Protein AF-K6V5S0-F1 (afdb_monomer)

Mean predicted aligned error: 9.05 Å

Solvent-accessible surface area (backbone atoms only — not comparable to full-atom values): 9600 Å² total; per-residue (Å²): 132,85,76,78,77,48,45,34,31,61,67,18,83,49,47,79,59,38,37,77,36,79,46,81,37,98,81,49,24,30,36,38,40,38,36,50,86,75,47,28,34,41,24,27,63,35,73,47,16,25,64,70,68,75,47,67,76,91,45,51,67,31,36,28,68,50,58,71,83,48,34,68,60,47,54,62,60,25,55,34,47,46,48,50,59,58,54,68,74,54,67,86,50,68,87,57,44,79,59,46,49,77,45,82,44,75,55,95,93,35,58,22,37,36,42,31,43,81,51,100,86,52,54,38,32,40,30,28,39,61,82,80,72,71,41,66,40,32,42,36,46,79,93,41,75,50,78,52,65,64,75,80,47,68,40,76,65,74,79,80,54,76,92,49,45,46,87,127

Sequence (168 aa):
MTASSSLVDSRGTLDNNQFDTKLESARQGEFHVISISGSTWVKPVDFSAILTLDIPQENVGKWIKSPNSWAEKSLHFSTKTILSAAVSSFPAQETQRNRLAVETVTHKEKKAWKITRPTAVEKVAAIISADGKDQLLALERDGRTLNFSDWNNARPVTPPAANEVTAI

Radius of gyration: 18.17 Å; Cα contacts (8 Å, |Δi|>4): 316; chains: 1; bounding box: 44×29×55 Å

Nearest PDB structures (foldseek):
  6jir-assembly1_A-2  TM=2.605E-01  e=1.022E-01  Caulobacter vibrioides CB15
  4ftx-assembly1_A  TM=3.157E-01  e=3.698E-01  Saccharomyces cerevisiae S288C
  4ftx-assembly1_B  TM=3.724E-01  e=1.673E+00  Saccharomyces cerevisiae S288C
  6cp9-assembly4_H  TM=3.229E-01  e=1.265E+00  Klebsiella pneumoniae 342
  6hxv-assembly1_A  TM=2.340E-01  e=2.093E+00  Danio rerio

pLDDT: mean 78.31, std 11.31, range [31.11, 94.44]

Organism: NCBI:txid1184607

Structure (mmCIF, N/CA/C/O backbone):
data_AF-K6V5S0-F1
#
_entry.id   AF-K6V5S0-F1
#
loop_
_atom_site.group_PDB
_atom_site.id
_atom_site.type_symbol
_atom_site.label_atom_id
_atom_site.label_alt_id
_atom_site.label_comp_id
_atom_site.label_asym_id
_atom_site.label_entity_id
_atom_site.label_seq_id
_atom_site.pdbx_PDB_ins_code
_atom_site.Cartn_x
_atom_site.Cartn_y
_atom_site.Cartn_z
_atom_site.occupancy
_atom_site.B_iso_or_equiv
_atom_site.auth_seq_id
_atom_site.auth_comp_id
_atom_site.auth_asym_id
_atom_site.auth_atom_id
_atom_site.pdbx_PDB_model_num
ATOM 1 N N . MET A 1 1 ? -8.322 -9.266 -30.552 1.00 34.50 1 MET A N 1
ATOM 2 C CA . MET A 1 1 ? -7.750 -9.669 -29.251 1.00 34.50 1 MET A CA 1
ATOM 3 C C . MET A 1 1 ? -8.200 -8.639 -28.233 1.00 34.50 1 MET A C 1
ATOM 5 O O . MET A 1 1 ? -7.772 -7.498 -28.319 1.00 34.50 1 MET A O 1
ATOM 9 N N . THR A 1 2 ? -9.147 -8.978 -27.362 1.00 31.11 2 THR A N 1
ATOM 10 C CA . THR A 1 2 ? -9.530 -8.105 -26.246 1.00 31.11 2 THR A CA 1
ATOM 11 C C . THR A 1 2 ? -8.357 -8.063 -25.280 1.00 31.11 2 THR A C 1
ATOM 13 O O . THR A 1 2 ? -8.028 -9.084 -24.678 1.00 31.11 2 THR A O 1
ATOM 16 N N . ALA A 1 3 ? -7.681 -6.917 -25.190 1.00 35.97 3 ALA A N 1
ATOM 17 C CA . ALA A 1 3 ? -6.710 -6.681 -24.135 1.00 35.97 3 ALA A CA 1
ATOM 18 C C . ALA A 1 3 ? -7.427 -6.936 -22.807 1.00 35.97 3 ALA A C 1
ATOM 20 O O . ALA A 1 3 ? -8.419 -6.273 -22.507 1.00 35.97 3 ALA A O 1
ATOM 21 N N . SER A 1 4 ? -6.978 -7.944 -22.058 1.00 41.16 4 SER A N 1
ATOM 22 C CA . SER A 1 4 ? -7.358 -8.087 -20.659 1.00 41.16 4 SER A CA 1
ATOM 23 C C . SER A 1 4 ? -6.955 -6.779 -19.995 1.00 41.16 4 SER A C 1
ATOM 25 O O . SER A 1 4 ? -5.764 -6.522 -19.838 1.00 41.16 4 SER A O 1
ATOM 27 N N . SER A 1 5 ? -7.918 -5.901 -19.708 1.00 53.19 5 SER A N 1
ATOM 28 C CA . SER A 1 5 ? -7.638 -4.666 -18.992 1.00 53.19 5 SER A CA 1
ATOM 29 C C . SER A 1 5 ? -7.215 -5.071 -17.589 1.00 53.19 5 SER A C 1
ATOM 31 O O . SER A 1 5 ? -8.039 -5.472 -16.769 1.00 53.19 5 SER A O 1
ATOM 33 N N . SER A 1 6 ? -5.911 -5.046 -17.357 1.00 57.56 6 SER A N 1
ATOM 34 C CA . SER A 1 6 ? -5.272 -5.327 -16.085 1.00 57.56 6 SER A CA 1
ATOM 35 C C . SER A 1 6 ? -5.735 -4.285 -15.069 1.00 57.56 6 SER A C 1
ATOM 37 O O . SER A 1 6 ? -5.159 -3.210 -15.013 1.00 57.56 6 SER A O 1
ATOM 39 N N . LEU A 1 7 ? -6.759 -4.579 -14.269 1.00 61.34 7 LEU A N 1
ATOM 40 C CA . LEU A 1 7 ? -7.276 -3.660 -13.250 1.00 61.34 7 LEU A CA 1
ATOM 41 C C . LEU A 1 7 ? -6.705 -3.977 -11.865 1.00 61.34 7 LEU A C 1
ATOM 43 O O . LEU A 1 7 ? -6.563 -5.141 -11.504 1.00 61.34 7 LEU A O 1
ATOM 47 N N . VAL A 1 8 ? -6.423 -2.940 -11.082 1.00 58.56 8 VAL A N 1
ATOM 48 C CA . VAL A 1 8 ? -6.139 -3.030 -9.644 1.00 58.56 8 VAL A CA 1
ATOM 49 C C . VAL A 1 8 ? -7.064 -2.070 -8.923 1.00 58.56 8 VAL A C 1
ATOM 51 O O . VAL A 1 8 ? -7.267 -0.944 -9.377 1.00 58.56 8 VAL A O 1
ATOM 54 N N . ASP A 1 9 ? -7.642 -2.520 -7.815 1.00 67.94 9 ASP A N 1
ATOM 55 C CA . ASP A 1 9 ? -8.378 -1.653 -6.911 1.00 67.94 9 ASP A CA 1
ATOM 56 C C . ASP A 1 9 ? -7.555 -1.365 -5.652 1.00 67.94 9 ASP A C 1
ATOM 58 O O . ASP A 1 9 ? -6.664 -2.109 -5.248 1.00 67.94 9 ASP A O 1
ATOM 62 N N . SER A 1 10 ? -7.895 -0.272 -4.991 1.00 62.84 10 SER A N 1
ATOM 63 C CA . SER A 1 10 ? -7.328 0.150 -3.703 1.00 62.84 10 SER A CA 1
ATOM 64 C C . SER A 1 10 ? -7.569 -0.834 -2.549 1.00 62.84 10 SER A C 1
ATOM 66 O O . SER A 1 10 ? -6.970 -0.681 -1.487 1.00 62.84 10 SER A O 1
ATOM 68 N N . ARG A 1 11 ? -8.419 -1.856 -2.744 1.00 64.19 11 ARG A N 1
ATOM 69 C CA . ARG A 1 11 ? -8.622 -2.960 -1.792 1.00 64.19 11 ARG A CA 1
ATOM 70 C C . ARG A 1 11 ? -7.656 -4.128 -2.015 1.00 64.19 11 ARG A C 1
ATOM 72 O O . ARG A 1 11 ? -7.633 -5.044 -1.194 1.00 64.19 11 ARG A O 1
ATOM 79 N N . GLY A 1 12 ? -6.932 -4.159 -3.135 1.00 65.56 12 GLY A N 1
ATOM 80 C CA . GLY A 1 12 ? -6.173 -5.330 -3.568 1.00 65.56 12 GLY A CA 1
ATOM 81 C C . GLY A 1 12 ? -7.049 -6.563 -3.840 1.00 65.56 12 GLY A C 1
ATOM 82 O O . GLY A 1 12 ? -6.549 -7.686 -3.824 1.00 65.56 12 GLY A O 1
ATOM 83 N N . THR A 1 13 ? -8.359 -6.406 -4.076 1.00 69.12 13 THR A N 1
ATOM 84 C CA . THR A 1 13 ? -9.235 -7.540 -4.433 1.00 69.12 13 THR A CA 1
ATOM 85 C C . THR A 1 13 ? -8.941 -8.057 -5.838 1.00 69.12 13 THR A C 1
ATOM 87 O O . THR A 1 13 ? -9.144 -9.240 -6.108 1.00 69.12 13 THR A O 1
ATOM 90 N N . LEU A 1 14 ? -8.410 -7.187 -6.701 1.00 66.88 14 LEU A N 1
ATOM 91 C CA . LEU A 1 14 ? -7.996 -7.507 -8.068 1.00 66.88 14 LEU A CA 1
ATOM 92 C C . LEU A 1 14 ? -6.475 -7.742 -8.206 1.00 66.88 14 LEU A C 1
ATOM 94 O O . LEU A 1 14 ? -6.008 -8.064 -9.299 1.00 66.88 14 LEU A O 1
ATOM 98 N N . ASP A 1 15 ? -5.708 -7.644 -7.108 1.00 71.12 15 ASP A N 1
ATOM 99 C CA . ASP A 1 15 ? -4.269 -7.967 -7.052 1.00 71.12 15 ASP A CA 1
ATOM 100 C C . ASP A 1 15 ? -4.075 -9.495 -7.161 1.00 71.12 15 ASP A C 1
ATOM 102 O O . ASP A 1 15 ? -3.869 -10.198 -6.167 1.00 71.12 15 ASP A O 1
ATOM 106 N N . ASN A 1 16 ? -4.189 -10.039 -8.376 1.00 61.91 16 ASN A N 1
ATOM 107 C CA . ASN A 1 16 ? -3.971 -11.466 -8.635 1.00 61.91 16 ASN A CA 1
ATOM 108 C C . ASN A 1 16 ? -2.508 -11.782 -8.984 1.00 61.91 16 ASN A C 1
ATOM 110 O O . ASN A 1 16 ? -2.012 -12.799 -8.528 1.00 61.91 16 ASN A O 1
ATOM 114 N N . ASN A 1 17 ? -1.831 -10.925 -9.763 1.00 67.94 17 ASN A N 1
ATOM 115 C CA . ASN A 1 17 ? -0.405 -11.020 -10.156 1.00 67.94 17 ASN A CA 1
ATOM 116 C C . ASN A 1 17 ? 0.142 -9.661 -10.647 1.00 67.94 17 ASN A C 1
ATOM 118 O O . ASN A 1 17 ? 1.043 -9.590 -11.487 1.00 67.94 17 ASN A O 1
ATOM 122 N N . GLN A 1 18 ? -0.487 -8.574 -10.209 1.00 80.31 18 GLN A N 1
ATOM 123 C CA . GLN A 1 18 ? -0.202 -7.230 -10.682 1.00 80.31 18 GLN A CA 1
ATOM 124 C C . GLN A 1 18 ? -0.549 -6.214 -9.606 1.00 80.31 18 GLN A C 1
ATOM 126 O O . GLN A 1 18 ? -1.494 -6.448 -8.862 1.00 80.31 18 GLN A O 1
ATOM 131 N N . PHE A 1 19 ? 0.207 -5.125 -9.532 1.00 83.25 19 PHE A N 1
ATOM 132 C CA . PHE A 1 19 ? -0.042 -4.003 -8.630 1.00 83.25 19 PHE A CA 1
ATOM 133 C C . PHE A 1 19 ? 0.688 -2.754 -9.133 1.00 83.25 19 PHE A C 1
ATOM 135 O O . PHE A 1 19 ? 1.643 -2.837 -9.908 1.00 83.25 19 PHE A O 1
ATOM 142 N N . ASP A 1 20 ? 0.233 -1.601 -8.662 1.00 83.62 20 ASP A N 1
ATOM 143 C CA . ASP A 1 20 ? 0.857 -0.293 -8.843 1.00 83.62 20 ASP A CA 1
ATOM 144 C C . ASP A 1 20 ? 0.875 0.366 -7.462 1.00 83.62 20 ASP A C 1
ATOM 146 O O . ASP A 1 20 ? -0.187 0.721 -6.938 1.00 83.62 20 ASP A O 1
ATOM 150 N N . THR A 1 21 ? 2.061 0.478 -6.863 1.00 80.50 21 THR A N 1
ATOM 151 C CA . THR A 1 21 ? 2.236 0.961 -5.491 1.00 80.50 21 THR A CA 1
ATOM 152 C C . THR A 1 21 ? 3.278 2.067 -5.445 1.00 80.50 21 THR A C 1
ATOM 154 O O . THR A 1 21 ? 4.420 1.888 -5.869 1.00 80.50 21 THR A O 1
ATOM 157 N N . LYS A 1 22 ? 2.903 3.201 -4.853 1.00 83.88 22 LYS A N 1
ATOM 158 C CA . LYS A 1 22 ? 3.818 4.286 -4.501 1.00 83.88 22 LYS A CA 1
ATOM 159 C C . LYS A 1 22 ? 4.205 4.169 -3.026 1.00 83.88 22 LYS A C 1
ATOM 161 O O . LYS A 1 22 ? 3.331 4.055 -2.169 1.00 83.88 22 LYS A O 1
ATOM 166 N N . LEU A 1 23 ? 5.501 4.174 -2.739 1.00 76.75 23 LEU A N 1
ATOM 167 C CA . LEU A 1 23 ? 6.066 4.074 -1.397 1.00 76.75 23 LEU A CA 1
ATOM 168 C C . LEU A 1 23 ? 6.852 5.345 -1.098 1.00 76.75 23 LEU A C 1
ATOM 170 O O . LEU A 1 23 ? 7.742 5.709 -1.858 1.00 76.75 23 LEU A O 1
ATOM 174 N N . GLU A 1 24 ? 6.547 5.989 0.022 1.00 81.81 24 GLU A N 1
ATOM 175 C CA . GLU A 1 24 ? 7.223 7.202 0.484 1.00 81.81 24 GLU A CA 1
ATOM 176 C C . GLU A 1 24 ? 7.788 6.958 1.886 1.00 81.81 24 GLU A C 1
ATOM 178 O O . GLU A 1 24 ? 7.068 6.567 2.809 1.00 81.81 24 GLU A O 1
ATOM 183 N N . SER A 1 25 ? 9.095 7.162 2.054 1.00 71.94 25 SER A N 1
ATOM 184 C CA . SER A 1 25 ? 9.793 6.969 3.323 1.00 71.94 25 SER A CA 1
ATOM 185 C C . SER A 1 25 ? 10.871 8.026 3.504 1.00 71.94 25 SER A C 1
ATOM 187 O O . SER A 1 25 ? 11.769 8.150 2.683 1.00 71.94 25 SER A O 1
ATOM 189 N N . ALA A 1 26 ? 10.870 8.727 4.640 1.00 69.12 26 ALA A N 1
ATOM 190 C CA . ALA A 1 26 ? 11.900 9.727 4.937 1.00 69.12 26 ALA A CA 1
ATOM 191 C C . ALA A 1 26 ? 13.331 9.148 4.977 1.00 69.12 26 ALA A C 1
ATOM 193 O O . ALA A 1 26 ? 14.295 9.885 4.812 1.00 69.12 26 ALA A O 1
ATOM 194 N N . ARG A 1 27 ? 13.478 7.835 5.227 1.00 73.81 27 ARG A N 1
ATOM 195 C CA . ARG A 1 27 ? 14.786 7.156 5.268 1.00 73.81 27 ARG A CA 1
ATOM 196 C C . ARG A 1 27 ? 15.149 6.463 3.965 1.00 73.81 27 ARG A C 1
ATOM 198 O O . ARG A 1 27 ? 16.323 6.409 3.635 1.00 73.81 27 ARG A O 1
ATOM 205 N N . GLN A 1 28 ? 14.162 5.869 3.300 1.00 76.00 28 GLN A N 1
ATOM 206 C CA . GLN A 1 28 ? 14.398 5.050 2.111 1.00 76.00 28 GLN A CA 1
ATOM 207 C C . GLN A 1 28 ? 14.151 5.820 0.815 1.00 76.00 28 GLN A C 1
ATOM 209 O O . GLN A 1 28 ? 14.506 5.317 -0.236 1.00 76.00 28 GLN A O 1
ATOM 214 N N . GLY A 1 29 ? 13.583 7.024 0.884 1.00 83.69 29 GLY A N 1
ATOM 215 C CA . GLY A 1 29 ? 13.170 7.801 -0.275 1.00 83.69 29 GLY A CA 1
ATOM 216 C C . GLY A 1 29 ? 11.797 7.409 -0.803 1.00 83.69 29 GLY A C 1
ATOM 217 O O . GLY A 1 29 ? 11.030 6.676 -0.163 1.00 83.69 29 GLY A O 1
ATOM 218 N N . GLU A 1 30 ? 11.489 7.939 -1.976 1.00 89.06 30 GLU A N 1
ATOM 219 C CA . GLU A 1 30 ? 10.244 7.700 -2.693 1.00 89.06 30 GLU A CA 1
ATOM 220 C C . GLU A 1 30 ? 10.469 6.769 -3.889 1.00 89.06 30 GLU A C 1
ATOM 222 O O . GLU A 1 30 ? 11.321 7.017 -4.743 1.00 89.06 30 GLU A O 1
ATOM 227 N N . PHE A 1 31 ? 9.667 5.709 -3.986 1.00 86.62 31 PHE A N 1
ATOM 228 C CA . PHE A 1 31 ? 9.673 4.792 -5.123 1.00 86.62 31 PHE A CA 1
ATOM 229 C C . PHE A 1 31 ? 8.270 4.531 -5.629 1.00 86.62 31 PHE A C 1
ATOM 231 O O . PHE A 1 31 ? 7.315 4.419 -4.862 1.00 86.62 31 PHE A O 1
ATOM 238 N N . HIS A 1 32 ? 8.172 4.304 -6.929 1.00 89.19 32 HIS A N 1
ATOM 239 C CA . HIS A 1 32 ? 6.987 3.747 -7.557 1.00 89.19 32 HIS A CA 1
ATOM 240 C C . HIS A 1 32 ? 7.317 2.350 -8.078 1.00 89.19 32 HIS A C 1
ATOM 242 O O . HIS A 1 32 ? 8.303 2.166 -8.787 1.00 89.19 32 HIS A O 1
ATOM 248 N N . VAL A 1 33 ? 6.529 1.353 -7.683 1.00 86.50 33 VAL A N 1
ATOM 249 C CA . VAL A 1 33 ? 6.701 -0.046 -8.081 1.00 86.50 33 VAL A CA 1
ATOM 250 C C . VAL A 1 33 ? 5.475 -0.490 -8.864 1.00 86.50 33 VAL A C 1
ATOM 252 O O . VAL A 1 33 ? 4.350 -0.373 -8.380 1.00 86.50 33 VAL A O 1
ATOM 255 N N . ILE A 1 34 ? 5.703 -1.032 -10.057 1.00 88.44 34 ILE A N 1
ATOM 256 C CA . ILE A 1 34 ? 4.676 -1.668 -10.884 1.00 88.44 34 ILE A CA 1
ATOM 257 C C . ILE A 1 34 ? 5.063 -3.128 -11.064 1.00 88.44 34 ILE A C 1
ATOM 259 O O . ILE A 1 34 ? 6.207 -3.425 -11.395 1.00 88.44 34 ILE A O 1
ATOM 263 N N . SER A 1 35 ? 4.119 -4.046 -10.892 1.00 85.81 35 SER A N 1
ATOM 264 C CA . SER A 1 35 ? 4.293 -5.444 -11.284 1.00 85.81 35 SER A CA 1
ATOM 265 C C . SER A 1 35 ? 3.140 -5.873 -12.175 1.00 85.81 35 SER A C 1
ATOM 267 O O . SER A 1 35 ? 1.993 -5.532 -11.894 1.00 85.81 35 SER A O 1
ATOM 269 N N . ILE A 1 36 ? 3.440 -6.583 -13.264 1.00 85.69 36 ILE A N 1
ATOM 270 C CA . ILE A 1 36 ? 2.454 -7.154 -14.190 1.00 85.69 36 ILE A CA 1
ATOM 271 C C . ILE A 1 36 ? 3.013 -8.463 -14.742 1.00 85.69 36 ILE A C 1
ATOM 273 O O . ILE A 1 36 ? 4.106 -8.489 -15.311 1.00 85.69 36 ILE A O 1
ATOM 277 N N . SER A 1 37 ? 2.249 -9.551 -14.609 1.00 78.75 37 SER A N 1
ATOM 278 C CA . SER A 1 37 ? 2.571 -10.854 -15.216 1.00 78.75 37 SER A CA 1
ATOM 279 C C . SER A 1 37 ? 3.994 -11.346 -14.892 1.00 78.75 37 SER A C 1
ATOM 281 O O . SER A 1 37 ? 4.683 -11.888 -15.753 1.00 78.75 37 SER A O 1
ATOM 283 N N . GLY A 1 38 ? 4.452 -11.125 -13.654 1.00 76.19 38 GLY A N 1
ATOM 284 C CA . GLY A 1 38 ? 5.770 -11.554 -13.170 1.00 76.19 38 GLY A CA 1
ATOM 285 C C . GLY A 1 38 ? 6.944 -10.648 -13.560 1.00 76.19 38 GLY A C 1
ATOM 286 O O . GLY A 1 38 ? 8.063 -10.888 -13.118 1.00 76.19 38 GLY A O 1
ATOM 287 N N . SER A 1 39 ? 6.714 -9.596 -14.351 1.00 84.44 39 SER A N 1
ATOM 288 C CA . SER A 1 39 ? 7.694 -8.523 -14.541 1.00 84.44 39 SER A CA 1
ATOM 289 C C . SER A 1 39 ? 7.441 -7.411 -13.534 1.00 84.44 39 SER A C 1
ATOM 291 O O . SER A 1 39 ? 6.302 -6.987 -13.360 1.00 84.44 39 SER A O 1
ATOM 293 N N . THR A 1 40 ? 8.506 -6.920 -12.905 1.00 87.12 40 THR A N 1
ATOM 294 C CA . THR A 1 40 ? 8.444 -5.800 -11.963 1.00 87.12 40 THR A CA 1
ATOM 295 C C . THR A 1 40 ? 9.308 -4.657 -12.471 1.00 87.12 40 THR A C 1
ATOM 297 O O . THR A 1 40 ? 10.421 -4.874 -12.950 1.00 87.12 40 THR A O 1
ATOM 300 N N . TRP A 1 41 ? 8.801 -3.438 -12.346 1.00 89.88 41 TRP A N 1
ATOM 301 C CA . TRP A 1 41 ? 9.511 -2.204 -12.626 1.00 89.88 41 TRP A CA 1
ATOM 302 C C . TRP A 1 41 ? 9.524 -1.325 -11.386 1.00 89.88 41 TRP A C 1
ATOM 304 O O . TRP A 1 41 ? 8.539 -1.257 -10.651 1.00 89.88 41 TRP A O 1
ATOM 314 N N . VAL A 1 42 ? 10.641 -0.644 -11.168 1.00 88.94 42 VAL A N 1
ATOM 315 C CA . VAL A 1 42 ? 10.820 0.298 -10.065 1.00 88.94 42 VAL A CA 1
ATOM 316 C C . VAL A 1 42 ? 11.250 1.637 -10.640 1.00 88.94 42 VAL A C 1
ATOM 318 O O . VAL A 1 42 ? 12.097 1.688 -11.526 1.00 88.94 42 VAL A O 1
ATOM 321 N N . LYS A 1 43 ? 10.665 2.720 -10.143 1.00 91.44 43 LYS A N 1
ATOM 322 C CA . LYS A 1 43 ? 11.037 4.091 -10.468 1.00 91.44 43 LYS A CA 1
ATOM 323 C C . LYS A 1 43 ? 11.425 4.804 -9.176 1.00 91.44 43 LYS A C 1
ATOM 325 O O . LYS A 1 43 ? 10.528 5.163 -8.409 1.00 91.44 43 LYS A O 1
ATOM 330 N N . PRO A 1 44 ? 12.727 4.977 -8.893 1.00 88.50 44 PRO A N 1
ATOM 331 C CA . PRO A 1 44 ? 13.165 5.814 -7.785 1.00 88.50 44 PRO A CA 1
ATOM 332 C C . PRO A 1 44 ? 12.826 7.267 -8.119 1.00 88.50 44 PRO A C 1
ATOM 334 O O . PRO A 1 44 ? 13.177 7.751 -9.192 1.00 88.50 44 PRO A O 1
ATOM 337 N N . VAL A 1 45 ? 12.099 7.955 -7.249 1.00 89.75 45 VAL A N 1
ATOM 338 C CA . VAL A 1 45 ? 11.623 9.322 -7.509 1.00 89.75 45 VAL A CA 1
ATOM 339 C C . VAL A 1 45 ? 12.608 10.365 -6.988 1.00 89.75 45 VAL A C 1
ATOM 341 O O . VAL A 1 45 ? 12.729 11.434 -7.584 1.00 89.75 45 VAL A O 1
ATOM 344 N N . ASP A 1 46 ? 13.355 10.046 -5.931 1.00 87.12 46 ASP A N 1
ATOM 345 C CA . ASP A 1 46 ? 14.316 10.953 -5.308 1.00 87.12 46 ASP A CA 1
ATOM 346 C C . ASP A 1 46 ? 15.726 10.346 -5.164 1.00 87.12 46 ASP A C 1
ATOM 348 O O . ASP A 1 46 ? 16.012 9.214 -5.561 1.00 87.12 46 ASP A O 1
ATOM 352 N N . PHE A 1 47 ? 16.647 11.147 -4.625 1.00 82.69 47 PHE A N 1
ATOM 353 C CA . PHE A 1 47 ? 18.036 10.738 -4.414 1.00 82.69 47 PHE A CA 1
ATOM 354 C C . PHE A 1 47 ? 18.183 9.701 -3.286 1.00 82.69 47 PHE A C 1
ATOM 356 O O . PHE A 1 47 ? 19.014 8.802 -3.359 1.00 82.69 47 PHE A O 1
ATOM 363 N N . SER A 1 48 ? 17.358 9.780 -2.243 1.00 84.00 48 SER A N 1
ATOM 364 C CA . SER A 1 48 ? 17.370 8.806 -1.140 1.00 84.00 48 SER A CA 1
ATOM 365 C C . SER A 1 48 ? 16.971 7.405 -1.616 1.00 84.00 48 SER A C 1
ATOM 367 O O . SER A 1 48 ? 17.496 6.394 -1.136 1.00 84.00 48 SER A O 1
ATOM 369 N N . ALA A 1 49 ? 16.080 7.358 -2.604 1.00 82.75 49 ALA A N 1
ATOM 370 C CA . ALA A 1 49 ? 15.595 6.149 -3.223 1.00 82.75 49 ALA A CA 1
ATOM 371 C C . ALA A 1 49 ? 16.704 5.377 -3.944 1.00 82.75 49 ALA A C 1
ATOM 373 O O . ALA A 1 49 ? 16.938 4.196 -3.667 1.00 82.75 49 ALA A O 1
ATOM 374 N N . ILE A 1 50 ? 17.451 6.044 -4.823 1.00 8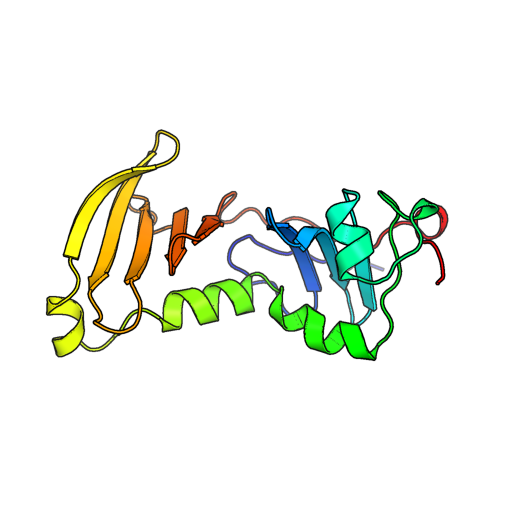0.75 50 ILE A N 1
ATOM 375 C CA . ILE A 1 50 ? 18.545 5.385 -5.549 1.00 80.75 50 ILE A CA 1
ATOM 376 C C . ILE A 1 50 ? 19.646 4.859 -4.619 1.00 80.75 50 ILE A C 1
ATOM 378 O O . ILE A 1 50 ? 20.173 3.784 -4.882 1.00 80.75 50 ILE A O 1
ATOM 382 N N . LEU A 1 51 ? 19.942 5.543 -3.504 1.00 81.31 51 LEU A N 1
ATOM 383 C CA . LEU A 1 51 ? 20.938 5.087 -2.529 1.00 81.31 51 LEU A CA 1
ATOM 384 C C . LEU A 1 51 ? 20.504 3.788 -1.848 1.00 81.31 51 LEU A C 1
ATOM 386 O O . LEU A 1 51 ? 21.317 2.904 -1.604 1.00 81.31 51 LEU A O 1
ATOM 390 N N . THR A 1 52 ? 19.211 3.66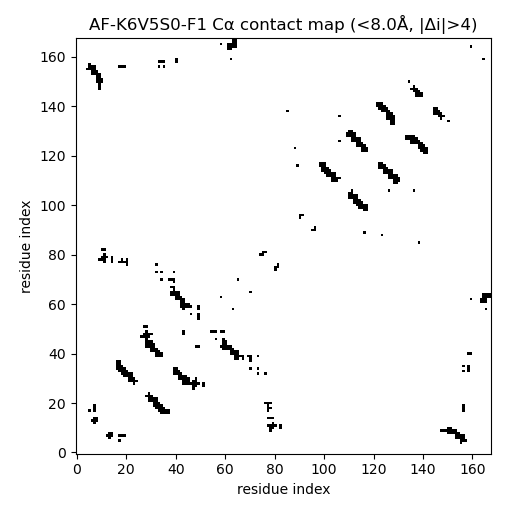4 -1.549 1.00 79.50 52 THR A N 1
ATOM 391 C CA . THR A 1 52 ? 18.654 2.466 -0.906 1.00 79.50 52 THR A CA 1
ATOM 392 C C . THR A 1 52 ? 18.656 1.258 -1.844 1.00 79.50 52 THR A C 1
ATOM 394 O O . THR A 1 52 ? 18.780 0.126 -1.378 1.00 79.50 52 THR A O 1
ATOM 397 N N . LEU A 1 53 ? 18.499 1.484 -3.150 1.00 76.69 53 LEU A N 1
ATOM 398 C CA . LEU A 1 53 ? 18.483 0.424 -4.160 1.00 76.69 53 LEU A CA 1
ATOM 399 C C . LEU A 1 53 ? 19.837 0.190 -4.843 1.00 76.69 53 LEU A C 1
ATOM 401 O O . LEU A 1 53 ? 19.911 -0.696 -5.690 1.00 76.69 53 LEU A O 1
ATOM 405 N N . ASP A 1 54 ? 20.870 0.956 -4.481 1.00 81.88 54 ASP A N 1
ATOM 406 C CA . ASP A 1 54 ? 22.195 0.936 -5.116 1.00 81.88 54 ASP A CA 1
ATOM 407 C C . ASP A 1 54 ? 22.121 1.139 -6.644 1.00 81.88 54 ASP A C 1
ATOM 409 O O . ASP A 1 54 ? 22.653 0.374 -7.446 1.00 81.88 54 ASP A O 1
ATOM 413 N N . ILE A 1 55 ? 21.367 2.163 -7.058 1.00 81.31 55 ILE A N 1
ATOM 414 C CA . ILE A 1 55 ? 21.124 2.505 -8.465 1.00 81.31 55 ILE A CA 1
ATOM 415 C C . ILE A 1 55 ? 21.937 3.762 -8.836 1.00 81.31 55 ILE A C 1
ATOM 417 O O . ILE A 1 55 ? 21.970 4.712 -8.051 1.00 81.31 55 ILE A O 1
ATOM 421 N N . PRO A 1 56 ? 22.528 3.839 -10.046 1.00 84.69 56 PRO A N 1
ATOM 422 C CA . PRO A 1 56 ? 23.179 5.056 -10.532 1.00 84.69 56 PRO A CA 1
ATOM 423 C C . PRO A 1 56 ? 22.254 6.285 -10.534 1.00 84.69 56 PRO A C 1
ATOM 425 O O . PRO A 1 56 ? 21.068 6.197 -10.868 1.00 84.69 56 PRO A O 1
ATOM 428 N N . GLN A 1 57 ? 22.796 7.456 -10.190 1.00 86.19 57 GLN A N 1
ATOM 429 C CA . GLN A 1 57 ? 22.011 8.683 -10.012 1.00 86.19 57 GLN A CA 1
ATOM 430 C C . GLN A 1 57 ? 21.292 9.149 -11.279 1.00 86.19 57 GLN A C 1
ATOM 432 O O . GLN A 1 57 ? 20.196 9.708 -11.204 1.00 86.19 57 GLN A O 1
ATOM 437 N N . GLU A 1 58 ? 21.853 8.881 -12.451 1.00 87.06 58 GLU A N 1
ATOM 438 C CA . GLU A 1 58 ? 21.240 9.185 -13.742 1.00 87.06 58 GLU A CA 1
ATOM 439 C C . GLU A 1 58 ? 19.909 8.454 -13.989 1.00 87.06 58 GLU A C 1
ATOM 441 O O . GLU A 1 58 ? 19.209 8.779 -14.953 1.00 87.06 58 GLU A O 1
ATOM 446 N N . ASN A 1 59 ? 19.552 7.483 -13.143 1.00 86.62 59 ASN A N 1
ATOM 447 C CA . ASN A 1 59 ? 18.307 6.728 -13.236 1.00 86.62 59 ASN A CA 1
ATOM 448 C C . ASN A 1 59 ? 17.202 7.224 -12.292 1.00 86.62 59 ASN A C 1
ATOM 450 O O . ASN A 1 59 ? 16.111 6.648 -12.287 1.00 86.62 59 ASN A O 1
ATOM 454 N N . VAL A 1 60 ? 17.431 8.307 -11.537 1.00 88.62 60 VAL A N 1
ATOM 455 C CA . VAL A 1 60 ? 16.350 8.997 -10.813 1.00 88.62 60 VAL A CA 1
ATOM 456 C C . VAL A 1 60 ? 15.250 9.392 -11.801 1.00 88.62 60 VAL A C 1
ATOM 458 O O . VAL A 1 60 ? 15.505 9.948 -12.870 1.00 88.62 60 VAL A O 1
ATOM 461 N N . GLY A 1 61 ? 14.007 9.081 -11.447 1.00 88.31 61 GLY A N 1
ATOM 462 C CA . GLY A 1 61 ? 12.825 9.364 -12.248 1.00 88.31 61 GLY A CA 1
ATOM 463 C C . GLY A 1 61 ? 12.667 8.482 -13.488 1.00 88.31 61 GLY A C 1
ATOM 464 O O . GLY A 1 61 ? 11.742 8.728 -14.264 1.00 88.31 61 GLY A O 1
ATOM 465 N N . LYS A 1 62 ? 13.505 7.457 -13.688 1.00 90.62 62 LYS A N 1
ATOM 466 C CA . LYS A 1 62 ? 13.386 6.504 -14.804 1.00 90.62 62 LYS A CA 1
ATOM 467 C C . LYS A 1 62 ? 12.830 5.171 -14.331 1.00 90.62 62 LYS A C 1
ATOM 469 O O . LYS A 1 62 ? 13.066 4.756 -13.199 1.00 90.62 62 LYS A O 1
ATOM 474 N N . TRP A 1 63 ? 12.090 4.492 -15.204 1.00 92.56 63 TRP A N 1
ATOM 475 C CA . TRP A 1 63 ? 11.663 3.130 -14.920 1.00 92.56 63 TRP A CA 1
ATOM 476 C C . TRP A 1 63 ? 12.831 2.178 -15.111 1.00 92.56 63 TRP A C 1
ATOM 478 O O . TRP A 1 63 ? 13.550 2.237 -16.101 1.00 92.56 63 TRP A O 1
ATOM 488 N N . ILE A 1 64 ? 12.997 1.271 -14.168 1.00 89.38 64 ILE A N 1
ATOM 489 C CA . ILE A 1 64 ? 14.013 0.233 -14.198 1.00 89.38 64 ILE A CA 1
ATOM 490 C C . ILE A 1 64 ? 13.296 -1.095 -14.179 1.00 89.38 64 ILE A C 1
ATOM 492 O O . ILE A 1 64 ? 12.456 -1.330 -13.308 1.00 89.38 64 ILE A O 1
ATOM 496 N N . LYS A 1 65 ? 13.644 -1.987 -15.105 1.00 88.44 65 LYS A N 1
ATOM 497 C CA . LYS A 1 65 ? 13.158 -3.361 -15.029 1.00 88.44 65 LYS A CA 1
ATOM 498 C C . LYS A 1 65 ? 13.933 -4.106 -13.948 1.00 88.44 65 LYS A C 1
ATOM 500 O O . LYS A 1 65 ? 15.152 -4.221 -13.999 1.00 88.44 65 LYS A O 1
ATOM 505 N N . SER A 1 66 ? 13.202 -4.604 -12.966 1.00 82.00 66 SER A N 1
ATOM 506 C CA . SER A 1 66 ? 13.753 -5.301 -11.820 1.00 82.00 66 SER A CA 1
ATOM 507 C C . SER A 1 66 ? 14.195 -6.724 -12.199 1.00 82.00 66 SER A C 1
ATOM 509 O O . SER A 1 66 ? 13.467 -7.398 -12.938 1.00 82.00 66 SER A O 1
ATOM 511 N N . PRO A 1 67 ? 15.347 -7.219 -11.705 1.00 76.12 67 PRO A N 1
ATOM 512 C CA . PRO A 1 67 ? 15.729 -8.621 -11.864 1.00 76.12 67 PRO A CA 1
ATOM 513 C C . PRO A 1 67 ? 14.682 -9.562 -11.246 1.00 76.12 67 PRO A C 1
ATOM 515 O O . PRO A 1 67 ? 14.035 -9.219 -10.256 1.00 76.12 67 PRO A O 1
ATOM 518 N N . ASN A 1 68 ? 14.554 -10.789 -11.760 1.00 69.00 68 ASN A N 1
ATOM 519 C CA . ASN A 1 68 ? 13.543 -11.751 -11.283 1.00 69.00 68 ASN A CA 1
ATOM 520 C C . ASN A 1 68 ? 13.609 -12.021 -9.763 1.00 69.00 68 ASN A C 1
ATOM 522 O O . ASN A 1 68 ? 12.579 -12.237 -9.133 1.00 69.00 68 ASN A O 1
ATOM 526 N N . SER A 1 69 ? 14.794 -11.948 -9.147 1.00 66.19 69 SER A N 1
ATOM 527 C CA . SER A 1 69 ? 14.981 -12.130 -7.696 1.00 66.19 69 SER A CA 1
ATOM 528 C C . SER A 1 69 ? 14.329 -11.036 -6.836 1.00 66.19 69 SER A C 1
ATOM 530 O O . SER A 1 69 ? 14.067 -11.240 -5.650 1.00 66.19 69 SER A O 1
ATOM 532 N N . TRP A 1 70 ? 14.062 -9.863 -7.411 1.00 66.50 70 TRP A N 1
ATOM 533 C CA . TRP A 1 70 ? 13.328 -8.775 -6.765 1.00 66.50 70 TRP A CA 1
ATOM 534 C C . TRP A 1 70 ? 11.826 -8.873 -7.043 1.00 66.50 70 TRP A C 1
ATOM 536 O O . TRP A 1 70 ? 11.036 -8.400 -6.228 1.00 66.50 70 TRP A O 1
ATOM 546 N N . ALA A 1 71 ? 11.417 -9.514 -8.143 1.00 64.88 71 ALA A N 1
ATOM 547 C CA . ALA A 1 71 ? 10.009 -9.692 -8.493 1.00 64.88 71 ALA A CA 1
ATOM 548 C C . ALA A 1 71 ? 9.245 -10.467 -7.403 1.00 64.88 71 ALA A C 1
ATOM 550 O O . ALA A 1 71 ? 8.172 -10.032 -6.987 1.00 64.88 71 ALA A O 1
ATOM 551 N N . GLU A 1 72 ? 9.835 -11.527 -6.841 1.00 65.62 72 GLU A N 1
ATOM 552 C CA . GLU A 1 72 ? 9.238 -12.261 -5.712 1.00 65.62 72 GLU A CA 1
ATOM 553 C C . GLU A 1 72 ? 9.103 -11.386 -4.458 1.00 65.62 72 GLU A C 1
ATOM 555 O O . GLU A 1 72 ? 8.048 -11.355 -3.826 1.00 65.62 72 GLU A O 1
ATOM 560 N N . LYS A 1 73 ? 10.135 -10.594 -4.136 1.00 67.81 73 LYS A N 1
ATOM 561 C CA . LYS A 1 73 ? 10.089 -9.645 -3.011 1.00 67.81 73 LYS A CA 1
ATOM 562 C C . LYS A 1 73 ? 9.067 -8.535 -3.241 1.00 67.81 73 LYS A C 1
ATOM 564 O O . LYS A 1 73 ? 8.487 -8.027 -2.286 1.00 67.81 73 LYS A O 1
ATOM 569 N N . SER A 1 74 ? 8.829 -8.170 -4.497 1.00 70.06 74 SER A N 1
ATOM 570 C CA . SER A 1 74 ? 7.920 -7.087 -4.847 1.00 70.06 74 SER A CA 1
ATOM 571 C C . SER A 1 74 ? 6.459 -7.412 -4.539 1.00 70.06 74 SER A C 1
ATOM 573 O O . SER A 1 74 ? 5.693 -6.499 -4.254 1.00 70.06 74 SER A O 1
ATOM 575 N N . LEU A 1 75 ? 6.084 -8.696 -4.461 1.00 71.38 75 LEU A N 1
ATOM 576 C CA . LEU A 1 75 ? 4.745 -9.115 -4.027 1.00 71.38 75 LEU A CA 1
ATOM 577 C C . LEU A 1 75 ? 4.400 -8.618 -2.616 1.00 71.38 75 LEU A C 1
ATOM 579 O O . LEU A 1 75 ? 3.229 -8.350 -2.336 1.00 71.38 75 LEU A O 1
ATOM 583 N N . HIS A 1 76 ? 5.399 -8.404 -1.750 1.00 73.44 76 HIS A N 1
ATOM 584 C CA . HIS A 1 76 ? 5.194 -7.781 -0.439 1.00 73.44 76 HIS A CA 1
ATOM 585 C C . HIS A 1 76 ? 4.708 -6.327 -0.522 1.00 73.44 76 HIS A C 1
ATOM 587 O O . HIS A 1 76 ? 4.144 -5.825 0.448 1.00 73.44 76 HIS A O 1
ATOM 593 N N . PHE A 1 77 ? 4.884 -5.669 -1.670 1.00 74.50 77 PHE A N 1
ATOM 594 C CA . PHE A 1 77 ? 4.390 -4.320 -1.939 1.00 74.50 77 PHE A CA 1
ATOM 595 C C . PHE A 1 77 ? 3.014 -4.296 -2.617 1.00 74.50 77 PHE A C 1
ATOM 597 O O . PHE A 1 77 ? 2.491 -3.210 -2.872 1.00 74.50 77 PHE A O 1
ATOM 604 N N . SER A 1 78 ? 2.407 -5.457 -2.894 1.00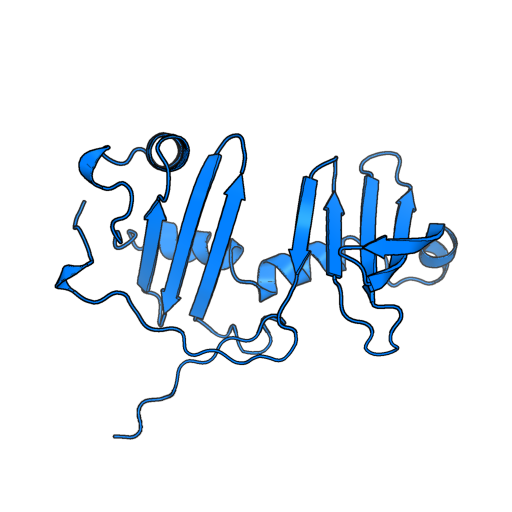 77.19 78 SER A N 1
ATOM 605 C CA . SER A 1 78 ? 1.015 -5.504 -3.352 1.00 77.19 78 SER A CA 1
ATOM 606 C C . SER A 1 78 ? 0.088 -4.914 -2.290 1.00 77.19 78 SER A C 1
ATOM 608 O O . SER A 1 78 ? 0.257 -5.150 -1.086 1.00 77.19 78 SER A O 1
ATOM 610 N N . THR A 1 79 ? -0.922 -4.167 -2.734 1.00 75.44 79 THR A N 1
ATOM 611 C CA . THR A 1 79 ? -1.885 -3.524 -1.830 1.00 75.44 79 THR A CA 1
ATOM 612 C C . THR A 1 79 ? -2.616 -4.581 -1.004 1.00 75.44 79 THR A C 1
ATOM 614 O O . THR A 1 79 ? -2.798 -4.404 0.201 1.00 75.44 79 THR A O 1
ATOM 617 N N . LYS A 1 80 ? -2.916 -5.741 -1.603 1.00 78.44 80 LYS A N 1
ATOM 618 C CA . LYS A 1 80 ? -3.485 -6.900 -0.898 1.00 78.44 80 LYS A CA 1
ATOM 619 C C . LYS A 1 80 ? -2.614 -7.402 0.250 1.00 78.44 80 LYS A C 1
ATOM 621 O O . LYS A 1 80 ? -3.132 -7.654 1.339 1.00 78.44 80 LYS A O 1
ATOM 626 N N . THR A 1 81 ? -1.310 -7.572 0.025 1.00 78.25 81 THR A N 1
ATOM 627 C CA . THR A 1 81 ? -0.395 -8.089 1.058 1.00 78.25 81 THR A CA 1
ATOM 628 C C . THR A 1 81 ? -0.223 -7.077 2.181 1.00 78.25 81 THR A C 1
ATOM 630 O O . THR A 1 81 ? -0.313 -7.443 3.354 1.00 78.25 81 THR A O 1
ATOM 633 N N . ILE A 1 82 ? -0.068 -5.800 1.826 1.00 76.81 82 ILE A N 1
ATOM 634 C CA . ILE A 1 82 ? 0.025 -4.698 2.785 1.00 76.81 82 ILE A CA 1
ATOM 635 C C . ILE A 1 82 ? -1.245 -4.628 3.651 1.00 76.81 82 ILE A C 1
ATOM 637 O O . ILE A 1 82 ? -1.147 -4.600 4.879 1.00 76.81 82 ILE A O 1
ATOM 641 N N . LEU A 1 83 ? -2.434 -4.667 3.038 1.00 76.44 83 LEU A N 1
ATOM 642 C CA . LEU A 1 83 ? -3.716 -4.663 3.750 1.00 76.44 83 LEU A CA 1
ATOM 643 C C . LEU A 1 83 ? -3.905 -5.908 4.619 1.00 76.44 83 LEU A C 1
ATOM 645 O O . LEU A 1 83 ? -4.350 -5.799 5.758 1.00 76.44 83 LEU A O 1
ATOM 649 N N . SER A 1 84 ? -3.543 -7.087 4.115 1.00 77.56 84 SER A N 1
ATOM 650 C CA . SER A 1 84 ? -3.676 -8.339 4.869 1.00 77.56 84 SER A CA 1
ATOM 651 C C . SER A 1 84 ? -2.788 -8.331 6.114 1.00 77.56 84 SER A C 1
ATOM 653 O O . SER A 1 84 ? -3.257 -8.643 7.208 1.00 77.56 84 SER A O 1
ATOM 655 N N . ALA A 1 85 ? -1.530 -7.900 5.977 1.00 74.69 85 ALA A N 1
ATOM 656 C CA . ALA A 1 85 ? -0.614 -7.746 7.103 1.00 74.69 85 ALA A CA 1
ATOM 657 C C . ALA A 1 85 ? -1.127 -6.699 8.110 1.00 74.69 85 ALA A C 1
ATOM 659 O O . ALA A 1 85 ? -1.138 -6.947 9.319 1.00 74.69 85 ALA A O 1
ATOM 660 N N . ALA A 1 86 ? -1.630 -5.565 7.615 1.00 72.31 86 ALA A N 1
ATOM 661 C CA . ALA A 1 86 ? -2.224 -4.508 8.429 1.00 72.31 86 ALA A CA 1
ATOM 662 C C . ALA A 1 86 ? -3.421 -5.002 9.257 1.00 72.31 86 ALA A C 1
ATOM 664 O O . ALA A 1 86 ? -3.448 -4.837 10.476 1.00 72.31 86 ALA A O 1
ATOM 665 N N . VAL A 1 87 ? -4.390 -5.656 8.612 1.00 73.12 87 VAL A N 1
ATOM 666 C CA . VAL A 1 87 ? -5.616 -6.147 9.259 1.00 73.12 87 VAL A CA 1
ATOM 667 C C . VAL A 1 87 ? -5.319 -7.301 10.214 1.00 73.12 87 VAL A C 1
ATOM 669 O O . VAL A 1 87 ? -5.880 -7.337 11.306 1.00 73.12 87 VAL A O 1
ATOM 672 N N . SER A 1 88 ? -4.383 -8.194 9.870 1.00 74.25 88 SER A N 1
ATOM 673 C CA . SER A 1 88 ? -3.977 -9.303 10.751 1.00 74.25 88 SER A CA 1
ATOM 674 C C . SER A 1 88 ? -3.400 -8.841 12.097 1.00 74.25 88 SER A C 1
ATOM 676 O O . SER A 1 88 ? -3.366 -9.610 13.056 1.00 74.25 88 SER A O 1
ATOM 678 N N . SER A 1 89 ? -2.998 -7.568 12.199 1.00 73.50 89 SER A N 1
ATOM 679 C CA . SER A 1 89 ? -2.519 -6.961 13.445 1.00 73.50 89 SER A CA 1
ATOM 680 C C . SER A 1 89 ? -3.649 -6.687 14.454 1.00 73.50 89 SER A C 1
ATOM 682 O O . SER A 1 89 ? -3.368 -6.401 15.625 1.00 73.50 89 SER A O 1
ATOM 684 N N . PHE A 1 90 ? -4.919 -6.800 14.042 1.00 75.62 90 PHE A N 1
ATOM 685 C CA . PHE A 1 90 ? -6.092 -6.628 14.897 1.00 75.62 90 PHE A CA 1
ATOM 686 C C . PHE A 1 90 ? -6.750 -7.975 15.220 1.00 75.62 90 PHE A C 1
ATOM 688 O O . PHE A 1 90 ? -7.092 -8.739 14.318 1.00 75.62 90 PHE A O 1
ATOM 695 N N . PRO A 1 91 ? -6.960 -8.288 16.509 1.00 69.94 91 PRO A N 1
ATOM 696 C CA . PRO A 1 91 ? -7.514 -9.572 16.900 1.00 69.94 91 PRO A CA 1
ATOM 697 C C . PRO A 1 91 ? -9.008 -9.675 16.566 1.00 69.94 91 PRO A C 1
ATOM 699 O O . PRO A 1 91 ? -9.807 -8.827 16.958 1.00 69.94 91 PRO A O 1
ATOM 702 N N . ALA A 1 92 ? -9.401 -10.766 15.905 1.00 67.00 92 ALA A N 1
ATOM 703 C CA . ALA A 1 92 ? -10.805 -11.073 15.613 1.00 67.00 92 ALA A CA 1
ATOM 704 C C . ALA A 1 92 ? -11.547 -11.713 16.805 1.00 67.00 92 ALA A C 1
ATOM 706 O O . ALA A 1 92 ? -12.779 -11.754 16.835 1.00 67.00 92 ALA A O 1
ATOM 707 N N . GLN A 1 93 ? -10.827 -12.219 17.811 1.00 70.62 93 GLN A N 1
ATOM 708 C CA . GLN A 1 93 ? -11.436 -12.868 18.974 1.00 70.62 93 GLN A CA 1
ATOM 709 C C . GLN A 1 93 ? -12.062 -11.846 19.929 1.00 70.62 93 GLN A C 1
ATOM 711 O O . GLN A 1 93 ? -11.466 -10.823 20.260 1.00 70.62 93 GLN A O 1
ATOM 716 N N . GLU A 1 94 ? -13.274 -12.137 20.392 1.00 59.19 94 GLU A N 1
ATOM 717 C CA . GLU A 1 94 ? -14.099 -11.243 21.215 1.00 59.19 94 GLU A CA 1
ATOM 718 C C . GLU A 1 94 ? -13.423 -10.829 22.535 1.00 59.19 94 GLU A C 1
ATOM 720 O O . GLU A 1 94 ? -13.386 -9.649 22.881 1.00 59.19 94 GLU A O 1
ATOM 725 N N . THR A 1 95 ? -12.760 -11.770 23.211 1.00 60.22 95 THR A N 1
ATOM 726 C CA . THR A 1 95 ? -12.021 -11.530 24.467 1.00 60.22 95 THR A CA 1
ATOM 727 C C . THR A 1 95 ? -10.868 -10.533 24.321 1.00 60.22 95 THR A C 1
ATOM 729 O O . THR A 1 95 ? -10.472 -9.887 25.293 1.00 60.22 95 THR A O 1
ATOM 732 N N . GLN A 1 96 ? -10.330 -10.385 23.110 1.00 65.88 96 GLN A N 1
ATOM 733 C CA . GLN A 1 96 ? -9.259 -9.445 22.787 1.00 65.88 96 GLN A CA 1
ATOM 734 C C . GLN A 1 96 ? -9.801 -8.133 22.201 1.00 65.88 96 GLN A C 1
ATOM 736 O O . GLN A 1 96 ? -9.176 -7.090 22.392 1.00 65.88 96 GLN A O 1
ATOM 741 N N . ARG A 1 97 ? -10.981 -8.157 21.561 1.00 66.06 97 ARG A N 1
ATOM 742 C CA . ARG A 1 97 ? -11.672 -6.960 21.051 1.00 66.06 97 ARG A CA 1
ATOM 743 C C . ARG A 1 97 ? -12.068 -5.988 22.159 1.00 66.06 97 ARG A C 1
ATOM 745 O O . ARG A 1 97 ? -11.900 -4.788 21.979 1.00 66.06 97 ARG A O 1
ATOM 752 N N . ASN A 1 98 ? -12.463 -6.488 23.332 1.00 68.88 98 ASN A N 1
ATOM 753 C CA . ASN A 1 98 ? -12.796 -5.647 24.495 1.00 68.88 98 ASN A CA 1
ATOM 754 C C . ASN A 1 98 ? -11.604 -4.839 25.042 1.00 68.88 98 ASN A C 1
ATOM 756 O O . ASN A 1 98 ? -11.781 -3.975 25.894 1.00 68.88 98 ASN A O 1
ATOM 760 N N . ARG A 1 99 ? -10.382 -5.124 24.573 1.00 75.44 99 ARG A N 1
ATOM 761 C CA . ARG A 1 99 ? -9.169 -4.373 24.925 1.00 75.44 99 ARG A CA 1
ATOM 762 C C . ARG A 1 99 ? -8.837 -3.271 23.918 1.00 75.44 99 ARG A C 1
ATOM 764 O O . ARG A 1 99 ? -7.863 -2.555 24.125 1.00 75.44 99 ARG A O 1
ATOM 771 N N . LEU A 1 100 ? -9.590 -3.159 22.824 1.00 83.81 100 LEU A N 1
ATOM 772 C CA . LEU A 1 100 ? -9.399 -2.106 21.835 1.00 83.81 100 LEU A CA 1
ATOM 773 C C . LEU A 1 100 ? -9.986 -0.799 22.369 1.00 83.81 100 LEU A C 1
ATOM 775 O O . LEU A 1 100 ? -11.121 -0.762 22.837 1.00 83.81 100 LEU A O 1
ATOM 779 N N . ALA A 1 101 ? -9.213 0.277 22.277 1.00 86.75 101 ALA A N 1
ATOM 780 C CA . ALA A 1 101 ? -9.715 1.618 22.534 1.00 86.75 101 ALA A CA 1
ATOM 781 C C . ALA A 1 101 ? -10.294 2.177 21.233 1.00 86.75 101 ALA A C 1
ATOM 783 O O . ALA A 1 101 ? -9.619 2.147 20.203 1.00 86.75 101 ALA A O 1
ATOM 784 N N . VAL A 1 102 ? -11.526 2.678 21.277 1.00 89.31 102 VAL A N 1
ATOM 785 C CA . VAL A 1 102 ? -12.198 3.281 20.123 1.00 89.31 102 VAL A CA 1
ATOM 786 C C . VAL A 1 102 ? -12.504 4.736 20.442 1.00 89.31 102 VAL A C 1
ATOM 788 O O . VAL A 1 102 ? -13.145 5.030 21.447 1.00 89.31 102 VAL A O 1
ATOM 791 N N . GLU A 1 103 ? -12.061 5.642 19.580 1.00 92.88 103 GLU A N 1
ATOM 792 C CA . GLU A 1 103 ? -12.328 7.075 19.697 1.00 92.88 103 GLU A CA 1
ATOM 793 C C . GLU A 1 103 ? -12.776 7.659 18.352 1.00 92.88 103 GLU A C 1
ATOM 795 O O . GLU A 1 103 ? -12.466 7.125 17.286 1.00 92.88 103 GLU A O 1
ATOM 800 N N . THR A 1 104 ? -13.529 8.757 18.394 1.00 93.50 104 THR A N 1
ATOM 801 C CA . THR A 1 104 ? -13.895 9.496 17.178 1.00 93.50 104 THR A CA 1
ATOM 802 C C . THR A 1 104 ? -12.812 10.523 16.877 1.00 93.50 104 THR A C 1
ATOM 804 O O . THR A 1 104 ? -12.454 11.316 17.745 1.00 93.50 104 THR A O 1
ATOM 807 N N . VAL A 1 105 ? -12.317 10.532 15.642 1.00 94.44 105 VAL A N 1
ATOM 808 C CA . VAL A 1 105 ? -11.281 11.452 15.163 1.00 94.44 105 VAL A CA 1
ATOM 809 C C . VAL A 1 105 ? -11.694 12.096 13.843 1.00 94.44 105 VAL A C 1
ATOM 811 O O . VAL A 1 105 ? -12.601 11.629 13.152 1.00 94.44 105 VAL A O 1
ATOM 814 N N . THR A 1 106 ? -10.984 13.154 13.463 1.00 93.00 106 THR A N 1
ATOM 815 C CA . THR A 1 106 ? -11.025 13.699 12.104 1.00 93.00 106 THR A CA 1
ATOM 816 C C . THR A 1 106 ? -9.726 13.326 11.396 1.00 93.00 106 THR A C 1
ATOM 818 O O . THR A 1 106 ? -8.647 13.686 11.862 1.00 93.00 106 THR A O 1
ATOM 821 N N . HIS A 1 107 ? -9.812 12.614 10.272 1.00 90.06 107 HIS A N 1
ATOM 822 C CA . HIS A 1 107 ? -8.666 12.242 9.442 1.00 90.06 107 HIS A CA 1
ATOM 823 C C . HIS A 1 107 ? -8.851 12.795 8.029 1.00 90.06 107 HIS A C 1
ATOM 825 O O . HIS A 1 107 ? -9.804 12.423 7.347 1.00 90.06 107 HIS A O 1
ATOM 831 N N . LYS A 1 108 ? -7.943 13.681 7.589 1.00 88.44 108 LYS A N 1
ATOM 832 C CA . LYS A 1 108 ? -8.010 14.359 6.277 1.00 88.44 108 LYS A CA 1
ATOM 833 C C . LYS A 1 108 ? -9.415 14.907 5.987 1.00 88.44 108 LYS A C 1
ATOM 835 O O . LYS A 1 108 ? -10.033 14.546 4.993 1.00 88.44 108 LYS A O 1
ATOM 840 N N . GLU A 1 109 ? -9.935 15.701 6.925 1.00 89.56 109 GLU A N 1
ATOM 841 C CA . GLU A 1 109 ? -11.261 16.346 6.857 1.00 89.56 109 GLU A CA 1
ATOM 842 C C . GLU A 1 109 ? -12.471 15.393 6.930 1.00 89.56 109 GLU A C 1
ATOM 844 O O . GLU A 1 109 ? -13.616 15.843 6.940 1.00 89.56 109 GLU A O 1
ATOM 849 N N . LYS A 1 110 ? -12.256 14.078 7.057 1.00 86.94 110 LYS A N 1
ATOM 850 C CA . LYS A 1 110 ? -13.324 13.081 7.211 1.00 86.94 110 LYS A CA 1
ATOM 851 C C . LYS A 1 110 ? -13.483 12.668 8.669 1.00 86.94 110 LYS A C 1
ATOM 853 O O . LYS A 1 110 ? -12.493 12.445 9.365 1.00 86.94 110 LYS A O 1
ATOM 858 N N . LYS A 1 111 ? -14.729 12.506 9.125 1.00 91.94 111 LYS A N 1
ATOM 859 C CA . LYS A 1 111 ? -15.011 11.846 10.408 1.00 91.94 111 LYS A CA 1
ATOM 860 C C . LYS A 1 111 ? -14.622 10.372 10.317 1.00 91.94 111 LYS A C 1
ATOM 862 O O . LYS A 1 111 ? -14.953 9.701 9.339 1.00 91.94 111 LYS A O 1
ATOM 867 N N . ALA A 1 112 ? -13.945 9.878 11.342 1.00 93.94 112 ALA A N 1
ATOM 868 C CA . ALA A 1 112 ? -13.434 8.521 11.388 1.00 93.94 112 ALA A CA 1
ATOM 869 C C . ALA A 1 112 ? -13.445 7.961 12.815 1.00 93.94 112 ALA A C 1
ATOM 871 O O . ALA A 1 112 ? -13.434 8.707 13.794 1.00 93.94 112 ALA A O 1
ATOM 872 N N . TRP A 1 113 ? -13.427 6.639 12.926 1.00 92.25 113 TRP A N 1
ATOM 873 C CA . TRP A 1 113 ? -13.155 5.918 14.162 1.00 92.25 113 TRP A CA 1
ATOM 874 C C . TRP A 1 113 ? -11.693 5.503 14.192 1.00 92.25 113 TRP A C 1
ATOM 876 O O . TRP A 1 113 ? -11.209 4.860 13.262 1.00 92.25 113 TRP A O 1
ATOM 886 N N . LYS A 1 114 ? -10.987 5.846 15.265 1.00 92.19 114 LYS A N 1
ATOM 887 C CA . LYS A 1 114 ? -9.642 5.350 15.533 1.00 92.19 114 LYS A CA 1
ATOM 888 C C . LYS A 1 114 ? -9.734 4.197 16.521 1.00 92.19 114 LYS A C 1
ATOM 890 O O . LYS A 1 114 ? -10.121 4.380 17.671 1.00 92.19 114 LYS A O 1
ATOM 895 N N . ILE A 1 115 ? -9.382 3.008 16.048 1.00 89.94 115 ILE A N 1
ATOM 896 C CA . ILE A 1 115 ? -9.336 1.771 16.820 1.00 89.94 115 ILE A CA 1
ATOM 897 C C . ILE A 1 115 ? -7.879 1.504 17.166 1.00 89.94 115 ILE A C 1
ATOM 899 O O . ILE A 1 115 ? -7.085 1.146 16.301 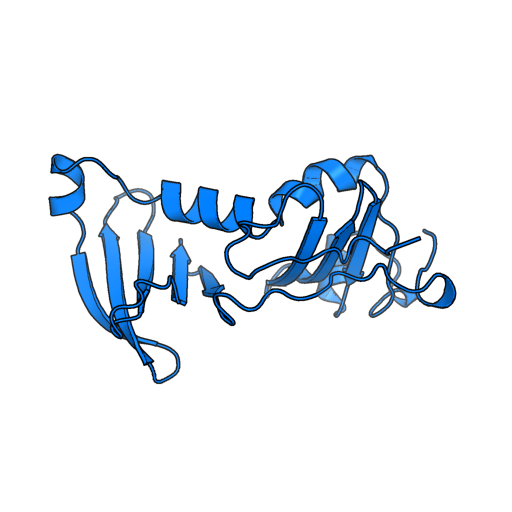1.00 89.94 115 ILE A O 1
ATOM 903 N N . THR A 1 116 ? -7.518 1.677 18.430 1.00 88.81 116 THR A N 1
ATOM 904 C CA . THR A 1 116 ? -6.162 1.445 18.924 1.00 88.81 116 THR A CA 1
ATOM 905 C C . THR A 1 116 ? -6.097 0.113 19.654 1.00 88.81 116 THR A C 1
ATOM 907 O O . THR A 1 116 ? -6.902 -0.156 20.546 1.00 88.81 116 THR A O 1
ATOM 910 N N . ARG A 1 117 ? -5.097 -0.704 19.317 1.00 83.62 117 ARG A N 1
ATOM 911 C CA . ARG A 1 117 ? -4.721 -1.894 20.076 1.00 83.62 117 ARG A CA 1
ATOM 912 C C . ARG A 1 117 ? -3.593 -1.519 21.048 1.00 83.62 117 ARG A C 1
ATOM 914 O O . ARG A 1 117 ? -2.451 -1.366 20.612 1.00 83.62 117 ARG A O 1
ATOM 921 N N . PRO A 1 118 ? -3.872 -1.359 22.354 1.00 67.81 118 PRO A N 1
ATOM 922 C CA . PRO A 1 118 ? -2.831 -1.136 23.343 1.00 67.81 118 PRO A CA 1
ATOM 923 C C . PRO A 1 118 ? -2.141 -2.473 23.628 1.00 67.81 118 PRO A C 1
ATOM 925 O O . PRO A 1 118 ? -2.670 -3.319 24.349 1.00 67.81 118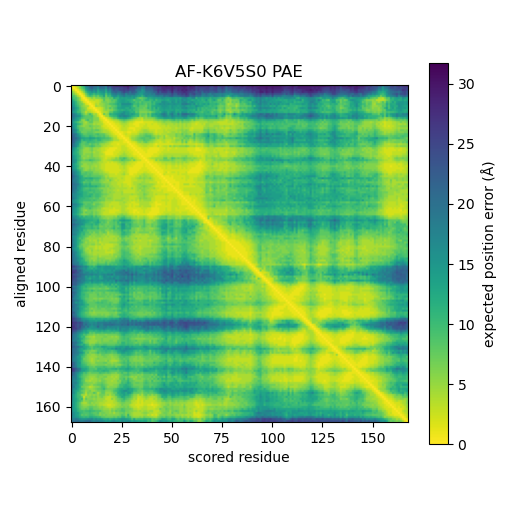 PRO A O 1
ATOM 928 N N . THR A 1 119 ? -0.969 -2.702 23.038 1.00 68.88 119 THR A N 1
ATOM 929 C CA . THR A 1 119 ? -0.092 -3.799 23.469 1.00 68.88 119 THR A CA 1
ATOM 930 C C . THR A 1 119 ? 1.175 -3.236 24.095 1.00 68.88 119 THR A C 1
ATOM 932 O O . THR A 1 119 ? 1.577 -2.117 23.792 1.00 68.88 119 THR A O 1
ATOM 935 N N . ALA A 1 120 ? 1.808 -4.017 24.971 1.00 61.25 120 ALA A N 1
ATOM 936 C CA . ALA A 1 120 ? 3.093 -3.659 25.574 1.00 61.25 120 ALA A CA 1
ATOM 937 C C . ALA A 1 120 ? 4.266 -3.707 24.574 1.00 61.25 120 ALA A C 1
ATOM 939 O O . ALA A 1 120 ? 5.356 -3.251 24.899 1.00 61.25 120 ALA A O 1
ATOM 940 N N . VAL A 1 121 ? 4.051 -4.288 23.387 1.00 68.38 121 VAL A N 1
ATOM 941 C CA . VAL A 1 121 ? 5.096 -4.576 22.393 1.00 68.38 121 VAL A CA 1
ATOM 942 C C . VAL A 1 121 ? 5.055 -3.578 21.237 1.00 68.38 121 VAL A C 1
ATOM 944 O O . VAL A 1 121 ? 6.095 -3.104 20.802 1.00 68.38 121 VAL A O 1
ATOM 947 N N . GLU A 1 122 ? 3.858 -3.236 20.762 1.00 69.94 122 GLU A N 1
ATOM 948 C CA . GLU A 1 122 ? 3.640 -2.328 19.634 1.00 69.94 122 GLU A CA 1
ATOM 949 C C . GLU A 1 122 ? 2.315 -1.570 19.785 1.00 69.94 122 GLU A C 1
ATOM 951 O O . GLU A 1 122 ? 1.298 -2.124 20.234 1.00 69.94 122 GLU A O 1
ATOM 956 N N . LYS A 1 123 ? 2.305 -0.293 19.389 1.00 76.00 123 LYS A N 1
ATOM 957 C CA . LYS A 1 123 ? 1.067 0.491 19.305 1.00 76.00 123 LYS A CA 1
ATOM 958 C C . LYS A 1 123 ? 0.607 0.495 17.856 1.00 76.00 123 LYS A C 1
ATOM 960 O O . LYS A 1 123 ? 1.223 1.141 17.008 1.00 76.00 123 LYS A O 1
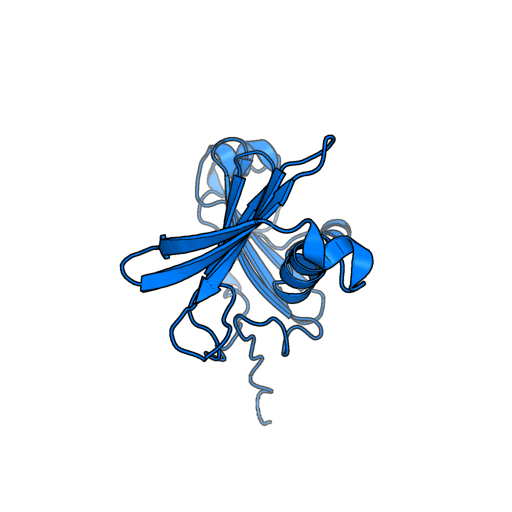ATOM 965 N N . VAL A 1 124 ? -0.490 -0.211 17.602 1.00 85.44 124 VAL A N 1
ATOM 966 C CA . VAL A 1 124 ? -1.137 -0.265 16.289 1.00 85.44 124 VAL A CA 1
ATOM 967 C C . VAL A 1 124 ? -2.495 0.420 16.385 1.00 85.44 124 VAL A C 1
ATOM 969 O O . VAL A 1 124 ? -3.264 0.135 17.308 1.00 85.44 124 VAL A O 1
ATOM 972 N N . ALA A 1 125 ? -2.798 1.317 15.450 1.00 89.44 125 ALA A N 1
ATOM 973 C CA . ALA A 1 125 ? -4.112 1.933 15.334 1.00 89.44 125 ALA A CA 1
ATOM 974 C C . ALA A 1 125 ? -4.639 1.869 13.898 1.00 89.44 125 ALA A C 1
ATOM 976 O O . ALA A 1 125 ? -3.905 2.092 12.943 1.00 89.44 125 ALA A O 1
ATOM 977 N N . ALA A 1 126 ? -5.921 1.560 13.745 1.00 89.50 126 ALA A N 1
ATOM 978 C CA . ALA A 1 126 ? -6.632 1.600 12.477 1.00 89.50 126 ALA A CA 1
ATOM 979 C C . ALA A 1 126 ? -7.587 2.788 12.504 1.00 89.50 126 ALA A C 1
ATOM 981 O O . ALA A 1 126 ? -8.323 2.971 13.471 1.00 89.50 126 ALA A O 1
ATOM 982 N N . ILE A 1 127 ? -7.578 3.593 11.449 1.00 90.69 127 ILE A N 1
ATOM 983 C CA . ILE A 1 127 ? -8.516 4.695 11.259 1.00 90.69 127 ILE A CA 1
ATOM 984 C C . ILE A 1 127 ? -9.523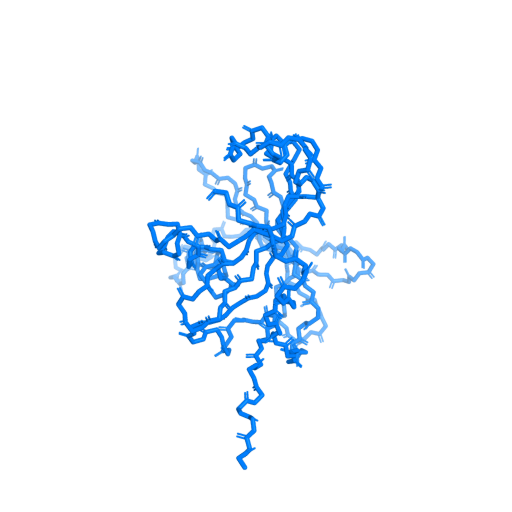 4.244 10.212 1.00 90.69 127 ILE A C 1
ATOM 986 O O . ILE A 1 127 ? -9.133 3.973 9.083 1.00 90.69 127 ILE A O 1
ATOM 990 N N . ILE A 1 128 ? -10.797 4.158 10.574 1.00 89.75 128 ILE A N 1
ATOM 991 C CA . ILE A 1 128 ? -11.882 3.655 9.726 1.00 89.75 128 ILE A CA 1
ATOM 992 C C . ILE A 1 128 ? -12.890 4.777 9.488 1.00 89.75 128 ILE A C 1
ATOM 994 O O . ILE A 1 128 ? -13.217 5.525 10.404 1.00 89.75 128 ILE A O 1
ATOM 998 N N . SER A 1 129 ? -13.378 4.918 8.261 1.00 90.88 129 SER A N 1
ATOM 999 C CA . SER A 1 129 ? -14.365 5.931 7.889 1.00 90.88 129 SER A CA 1
ATOM 1000 C C . SER A 1 129 ? -15.651 5.799 8.701 1.00 90.88 129 SER A C 1
ATOM 1002 O O . SER A 1 129 ? -16.219 4.713 8.771 1.00 90.88 129 SER A O 1
ATOM 1004 N N . ALA A 1 130 ? -16.141 6.917 9.248 1.00 89.44 130 ALA A N 1
ATOM 1005 C CA . ALA A 1 130 ? -17.392 6.966 10.008 1.00 89.44 130 ALA A CA 1
ATOM 1006 C C . ALA A 1 130 ? -18.642 7.201 9.135 1.00 89.44 130 ALA A C 1
ATOM 1008 O O . ALA A 1 130 ? -19.727 7.449 9.656 1.00 89.44 130 ALA A O 1
ATOM 1009 N N . ASP A 1 131 ? -18.504 7.156 7.805 1.00 85.19 131 ASP A N 1
ATOM 1010 C CA . ASP A 1 131 ? -19.589 7.384 6.836 1.00 85.19 131 ASP A CA 1
ATOM 1011 C C . ASP A 1 131 ? -20.449 6.136 6.550 1.00 85.19 131 ASP A C 1
ATOM 1013 O O . ASP A 1 131 ? -21.274 6.154 5.637 1.00 85.19 131 ASP A O 1
ATOM 1017 N N . GLY A 1 132 ? -20.253 5.053 7.311 1.00 78.19 132 GLY A N 1
ATOM 1018 C CA . GLY A 1 132 ? -20.981 3.789 7.161 1.00 78.19 132 GLY A CA 1
ATOM 1019 C C . GLY A 1 132 ? -20.493 2.903 6.012 1.00 78.19 132 GLY A C 1
ATOM 1020 O O . GLY A 1 132 ? -21.125 1.893 5.716 1.00 78.19 132 GLY A O 1
ATOM 1021 N N . LYS A 1 133 ? -19.385 3.262 5.347 1.00 80.19 133 LYS A N 1
ATOM 1022 C CA . LYS A 1 133 ? -18.753 2.418 4.315 1.00 80.19 133 LYS A CA 1
ATOM 1023 C C . LYS A 1 133 ? -17.647 1.515 4.859 1.00 80.19 133 LYS A C 1
ATOM 1025 O O . LYS A 1 133 ? -17.056 0.773 4.076 1.00 80.19 133 LYS A O 1
ATOM 1030 N N . ASP A 1 134 ? -17.324 1.637 6.147 1.00 78.06 134 ASP A N 1
ATOM 1031 C CA . ASP A 1 134 ? -16.318 0.846 6.868 1.00 78.06 134 ASP A CA 1
ATOM 1032 C C . ASP A 1 134 ? -14.946 0.784 6.170 1.00 78.06 134 ASP A C 1
ATOM 1034 O O . ASP A 1 134 ? -14.217 -0.205 6.232 1.00 78.06 134 ASP A O 1
ATOM 1038 N N . GLN A 1 135 ? -14.574 1.863 5.478 1.00 84.69 135 GLN A N 1
ATOM 1039 C CA . GLN A 1 135 ? -13.321 1.941 4.729 1.00 84.69 135 GLN A CA 1
ATOM 1040 C C . GLN A 1 135 ? -12.150 2.218 5.667 1.00 84.69 135 GLN A C 1
ATOM 1042 O O . GLN A 1 135 ? -12.185 3.187 6.425 1.00 84.69 135 GLN A O 1
ATOM 1047 N N . LEU A 1 136 ? -11.079 1.429 5.576 1.00 85.50 136 LEU A N 1
ATOM 1048 C CA . LEU A 1 136 ? -9.825 1.739 6.260 1.00 85.50 136 LEU A CA 1
ATOM 1049 C C . LEU A 1 136 ? -9.225 3.007 5.631 1.00 85.50 136 LEU A C 1
ATOM 1051 O O . LEU A 1 136 ? -8.936 3.046 4.449 1.00 85.50 136 LEU A O 1
ATOM 1055 N N . LEU A 1 137 ? -9.054 4.081 6.384 1.00 87.38 137 LEU A N 1
ATOM 1056 C CA . LEU A 1 137 ? -8.467 5.333 5.896 1.00 87.38 137 LEU A CA 1
ATOM 1057 C C . LEU A 1 137 ? -6.966 5.391 6.163 1.00 87.38 137 LEU A C 1
ATOM 1059 O O . LEU A 1 137 ? -6.208 5.908 5.344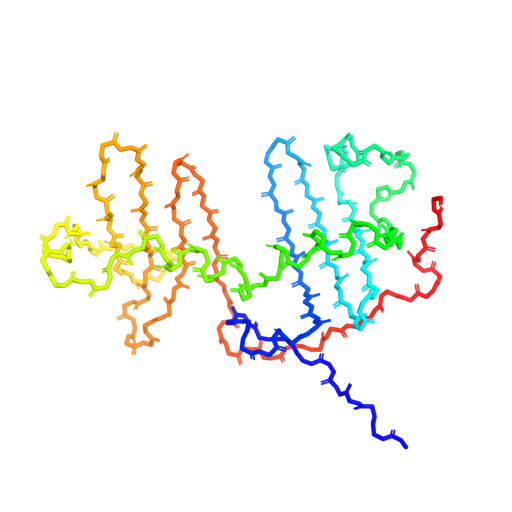 1.00 87.38 137 LEU A O 1
ATOM 1063 N N . ALA A 1 138 ? -6.530 4.840 7.294 1.00 88.69 138 ALA A N 1
ATOM 1064 C CA . ALA A 1 138 ? -5.119 4.746 7.626 1.00 88.69 138 ALA A CA 1
ATOM 1065 C C . ALA A 1 138 ? -4.829 3.608 8.608 1.00 88.69 138 ALA A C 1
ATOM 1067 O O . ALA A 1 138 ? -5.692 3.196 9.384 1.00 88.69 138 ALA A O 1
ATOM 1068 N N . LEU A 1 139 ? -3.583 3.152 8.600 1.00 87.12 139 LEU A N 1
ATOM 1069 C CA . LEU A 1 139 ? -2.995 2.287 9.611 1.00 87.12 139 LEU A CA 1
ATOM 1070 C C . LEU A 1 139 ? -1.791 3.001 10.224 1.00 87.12 139 LEU A C 1
ATOM 1072 O O . LEU A 1 139 ? -0.867 3.382 9.510 1.00 87.12 139 LEU A O 1
ATOM 1076 N N . GLU A 1 140 ? -1.778 3.136 11.541 1.00 87.50 140 GLU A N 1
ATOM 1077 C CA . GLU A 1 140 ? -0.639 3.610 12.316 1.00 87.50 140 GLU A CA 1
ATOM 1078 C C . GLU A 1 140 ? 0.046 2.420 13.000 1.00 87.50 140 GLU A C 1
ATOM 1080 O O . GLU A 1 140 ? -0.618 1.618 13.657 1.00 87.50 140 GLU A O 1
ATOM 1085 N N . ARG A 1 141 ? 1.371 2.313 12.885 1.00 82.81 141 ARG A N 1
ATOM 1086 C CA . ARG A 1 141 ? 2.194 1.331 13.607 1.00 82.81 141 ARG A CA 1
ATOM 1087 C C . ARG A 1 141 ? 3.532 1.955 13.971 1.00 82.81 141 ARG A C 1
ATOM 1089 O O . ARG A 1 141 ? 4.238 2.436 13.089 1.00 82.81 141 ARG A O 1
ATOM 1096 N N . ASP A 1 142 ? 3.868 1.964 15.259 1.00 78.00 142 ASP A N 1
ATOM 1097 C CA . ASP A 1 142 ? 5.160 2.444 15.781 1.00 78.00 142 ASP A CA 1
ATOM 1098 C C . ASP A 1 142 ? 5.565 3.835 15.251 1.00 78.00 142 ASP A C 1
ATOM 1100 O O . ASP A 1 142 ? 6.699 4.077 14.837 1.00 78.00 142 ASP A O 1
ATOM 1104 N N . GLY A 1 143 ? 4.597 4.757 15.209 1.00 76.19 143 GLY A N 1
ATOM 1105 C CA . GLY A 1 143 ? 4.794 6.128 14.723 1.00 76.19 143 GLY A CA 1
ATOM 1106 C C . GLY A 1 143 ? 4.851 6.278 13.198 1.00 76.19 143 GLY A C 1
ATOM 1107 O O . GLY A 1 143 ? 5.083 7.381 12.709 1.00 76.19 143 GLY A O 1
ATOM 1108 N N . ARG A 1 144 ? 4.631 5.203 12.435 1.00 78.88 144 ARG A N 1
ATOM 1109 C CA . ARG A 1 144 ? 4.499 5.231 10.971 1.00 78.88 144 ARG A CA 1
ATOM 1110 C C . ARG A 1 144 ? 3.033 5.160 10.582 1.00 78.88 144 ARG A C 1
ATOM 1112 O O . ARG A 1 144 ? 2.291 4.389 11.182 1.00 78.88 144 ARG A O 1
ATOM 1119 N N . THR A 1 145 ? 2.648 5.897 9.544 1.00 83.12 145 THR A N 1
ATOM 1120 C CA . THR A 1 145 ? 1.271 5.917 9.042 1.00 83.12 145 THR A CA 1
ATOM 1121 C C . THR A 1 145 ? 1.232 5.506 7.581 1.00 83.12 145 THR A C 1
ATOM 1123 O O . THR A 1 145 ? 1.851 6.142 6.733 1.00 83.12 145 THR A O 1
ATOM 1126 N N . LEU A 1 146 ? 0.456 4.471 7.287 1.00 80.31 146 LEU A N 1
ATOM 1127 C CA . LEU A 1 146 ? 0.068 4.092 5.940 1.00 80.31 146 LEU A CA 1
ATOM 1128 C C . LEU A 1 146 ? -1.335 4.634 5.671 1.00 80.31 146 LEU A C 1
ATOM 1130 O O . LEU A 1 146 ? -2.249 4.369 6.445 1.00 80.31 146 LEU A O 1
ATOM 1134 N N . ASN A 1 147 ? -1.506 5.395 4.595 1.00 83.81 147 ASN A N 1
ATOM 1135 C CA . ASN A 1 147 ? -2.793 5.978 4.223 1.00 83.81 147 ASN A CA 1
ATOM 1136 C C . ASN A 1 147 ? -3.407 5.209 3.055 1.00 83.81 147 ASN A C 1
ATOM 1138 O O . ASN A 1 147 ? -2.689 4.781 2.155 1.00 83.81 147 ASN A O 1
ATOM 1142 N N . PHE A 1 148 ? -4.732 5.121 3.039 1.00 80.19 148 PHE A N 1
ATOM 1143 C CA . PHE A 1 148 ? -5.493 4.489 1.970 1.00 80.19 148 PHE A CA 1
ATOM 1144 C C . PHE A 1 148 ? -6.511 5.478 1.397 1.00 80.19 148 PHE A C 1
ATOM 1146 O O . PHE A 1 148 ? -7.164 6.227 2.129 1.00 80.19 148 PHE A O 1
ATOM 1153 N N . SER A 1 149 ? -6.649 5.488 0.076 1.00 77.38 149 SER A N 1
ATOM 1154 C CA . SER A 1 149 ? -7.575 6.356 -0.654 1.00 77.38 149 SER A CA 1
ATOM 1155 C C . SER A 1 149 ? -8.177 5.628 -1.850 1.00 77.38 149 SER A C 1
ATOM 1157 O O . SER A 1 149 ? -7.836 4.482 -2.134 1.00 77.38 149 SER A O 1
ATOM 1159 N N . ASP A 1 150 ? -9.111 6.302 -2.528 1.00 76.88 150 ASP A N 1
ATOM 1160 C CA . ASP A 1 150 ? -9.679 5.853 -3.804 1.00 76.88 150 ASP A CA 1
ATOM 1161 C C . ASP A 1 150 ? -10.298 4.453 -3.740 1.00 76.88 150 ASP A C 1
ATOM 1163 O O . ASP A 1 150 ? -10.245 3.676 -4.694 1.00 76.88 150 ASP A O 1
ATOM 1167 N N . TRP A 1 151 ? -10.889 4.124 -2.586 1.00 74.56 151 TRP A N 1
ATOM 1168 C CA . TRP A 1 151 ? -11.634 2.891 -2.342 1.00 74.56 151 TRP A CA 1
ATOM 1169 C C . TRP A 1 151 ? -12.625 2.621 -3.481 1.00 74.56 151 TRP A C 1
ATOM 1171 O O . TRP A 1 151 ? -13.484 3.455 -3.765 1.00 74.56 151 TRP A O 1
ATOM 1181 N N . ASN A 1 152 ? -12.523 1.437 -4.096 1.00 71.12 152 ASN A N 1
ATOM 1182 C CA . ASN A 1 152 ? -13.394 0.934 -5.181 1.00 71.12 152 ASN A CA 1
ATOM 1183 C C . ASN A 1 152 ? -13.109 1.516 -6.563 1.00 71.12 152 ASN A C 1
ATOM 1185 O O . ASN A 1 152 ? -13.848 1.225 -7.503 1.00 71.12 152 ASN A O 1
ATOM 1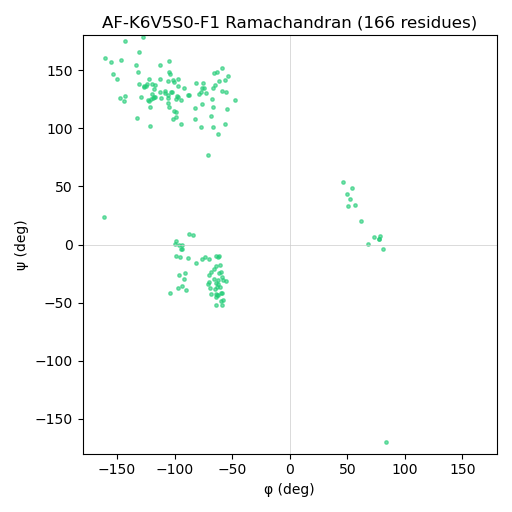189 N N . ASN A 1 153 ? -12.063 2.325 -6.697 1.00 74.38 153 ASN A N 1
ATOM 1190 C CA . ASN A 1 153 ? -11.612 2.762 -8.000 1.00 74.38 153 ASN A CA 1
ATOM 1191 C C . ASN A 1 153 ? -10.721 1.669 -8.600 1.00 74.38 153 ASN A C 1
ATOM 1193 O O . ASN A 1 153 ? -9.611 1.436 -8.121 1.00 74.38 153 ASN A O 1
ATOM 1197 N N . ALA A 1 154 ? -11.231 0.967 -9.608 1.00 71.88 154 ALA A N 1
ATOM 1198 C CA . ALA A 1 154 ? -10.435 0.037 -10.390 1.00 71.88 154 ALA A CA 1
ATOM 1199 C C . ALA A 1 154 ? -9.679 0.834 -11.455 1.00 71.88 154 ALA A C 1
ATOM 1201 O O . ALA A 1 154 ? -10.294 1.453 -12.324 1.00 71.88 154 ALA A O 1
ATOM 1202 N N . ARG A 1 155 ? -8.348 0.822 -11.391 1.00 74.31 155 ARG A N 1
ATOM 1203 C CA . ARG A 1 155 ? -7.493 1.515 -12.358 1.00 74.31 155 ARG A CA 1
ATOM 1204 C C . ARG A 1 155 ? -6.709 0.516 -13.204 1.00 74.31 155 ARG A C 1
ATOM 1206 O O . ARG A 1 155 ? -6.277 -0.506 -12.666 1.00 74.31 155 ARG A O 1
ATOM 1213 N N . PRO A 1 156 ? -6.516 0.784 -14.506 1.00 76.88 156 PRO A N 1
ATOM 1214 C CA . PRO A 1 156 ? -5.623 -0.023 -15.316 1.00 76.88 156 PRO A CA 1
ATOM 1215 C C . PRO A 1 156 ? -4.184 0.118 -14.808 1.00 76.88 156 PRO A C 1
ATOM 1217 O O . PRO A 1 156 ? -3.740 1.222 -14.498 1.00 76.88 156 PRO A O 1
ATOM 1220 N N . VAL A 1 157 ? -3.459 -0.995 -14.744 1.00 79.75 157 VAL A N 1
ATOM 1221 C CA . VAL A 1 157 ? -2.012 -1.021 -14.527 1.00 79.75 157 VAL A CA 1
ATOM 1222 C C . VAL A 1 157 ? -1.357 -1.246 -15.879 1.00 79.75 157 VAL A C 1
ATOM 1224 O O . VAL A 1 157 ? -1.539 -2.292 -16.504 1.00 79.75 157 VAL A O 1
ATOM 1227 N N . THR A 1 158 ? -0.619 -0.244 -16.338 1.00 83.31 158 THR A N 1
ATOM 1228 C CA . THR A 1 158 ? 0.058 -0.264 -17.636 1.00 83.31 158 THR A CA 1
ATOM 1229 C C . THR A 1 158 ? 1.555 -0.410 -17.393 1.00 83.31 158 THR A C 1
ATOM 1231 O O . THR A 1 158 ? 2.097 0.330 -16.568 1.00 83.31 158 THR A O 1
ATOM 1234 N N . PRO A 1 159 ? 2.246 -1.346 -18.069 1.00 85.50 159 PRO A N 1
ATOM 1235 C CA . PRO A 1 159 ? 3.693 -1.418 -17.958 1.00 85.50 159 PRO A CA 1
ATOM 1236 C C . PRO A 1 159 ? 4.307 -0.127 -18.521 1.00 85.50 159 PRO A C 1
ATOM 1238 O O . PRO A 1 159 ? 3.751 0.442 -19.465 1.00 85.50 159 PRO A O 1
ATOM 1241 N N . PRO A 1 160 ? 5.454 0.325 -17.993 1.00 88.94 160 PRO A N 1
ATOM 1242 C CA . PRO A 1 160 ? 6.192 1.432 -18.589 1.00 88.94 160 PRO A CA 1
ATOM 1243 C C . PRO A 1 160 ? 6.482 1.183 -20.070 1.00 88.94 160 PRO A C 1
ATOM 1245 O O . PRO A 1 160 ? 6.743 0.041 -20.473 1.00 88.94 160 PRO A O 1
ATOM 1248 N N . ALA A 1 161 ? 6.469 2.239 -20.885 1.00 86.81 161 ALA A N 1
ATOM 1249 C CA . ALA A 1 161 ? 6.821 2.096 -22.291 1.00 86.81 161 ALA A CA 1
ATOM 1250 C C . ALA A 1 161 ? 8.305 1.712 -22.428 1.00 86.81 161 ALA A C 1
ATOM 1252 O O . ALA A 1 161 ? 9.140 2.108 -21.618 1.00 86.81 161 ALA A O 1
ATOM 1253 N N . ALA A 1 162 ? 8.665 0.932 -23.453 1.00 84.31 162 ALA A N 1
ATOM 1254 C CA . ALA A 1 162 ? 10.029 0.404 -23.588 1.00 84.31 162 ALA A CA 1
ATOM 1255 C C . ALA A 1 162 ? 11.109 1.505 -23.640 1.00 84.31 162 ALA A C 1
ATOM 1257 O O . ALA A 1 162 ? 12.217 1.297 -23.160 1.00 84.31 162 ALA A O 1
ATOM 1258 N N . ASN A 1 163 ? 10.774 2.681 -24.176 1.00 83.75 163 ASN A N 1
ATOM 1259 C CA . ASN A 1 163 ? 11.638 3.864 -24.224 1.00 83.75 163 ASN A CA 1
ATOM 1260 C C . ASN A 1 163 ? 11.756 4.611 -22.881 1.00 83.75 163 ASN A C 1
ATOM 1262 O O . ASN A 1 163 ? 12.602 5.490 -22.751 1.00 83.75 163 ASN A O 1
ATOM 1266 N N . GLU A 1 164 ? 10.912 4.292 -21.901 1.00 83.75 164 GLU A N 1
ATOM 1267 C CA . GLU A 1 164 ? 10.953 4.842 -20.541 1.00 83.75 164 GLU A CA 1
ATOM 1268 C C . GLU A 1 164 ? 11.729 3.933 -19.576 1.00 83.75 164 GLU A C 1
ATOM 1270 O O . GLU A 1 164 ? 12.020 4.336 -18.446 1.00 83.75 164 GLU A O 1
ATOM 1275 N N . VAL A 1 165 ? 12.056 2.711 -20.017 1.00 87.31 165 VAL A N 1
ATOM 1276 C CA . VAL A 1 165 ? 12.761 1.703 -19.225 1.00 87.31 165 VAL A CA 1
ATOM 1277 C C . VAL A 1 165 ? 14.258 1.766 -19.498 1.00 87.31 165 VAL A C 1
ATOM 1279 O O . VAL A 1 165 ? 14.709 1.619 -20.630 1.00 87.31 165 VAL A O 1
ATOM 1282 N N . THR A 1 166 ? 15.041 1.928 -18.437 1.00 82.69 166 THR A N 1
ATOM 1283 C CA . THR A 1 166 ? 16.500 1.814 -18.471 1.00 82.69 166 THR A CA 1
ATOM 1284 C C . THR A 1 166 ? 16.920 0.414 -18.029 1.00 82.69 166 THR A C 1
ATOM 1286 O O . THR A 1 166 ? 16.361 -0.143 -17.079 1.00 82.69 166 THR A O 1
ATOM 1289 N N . ALA A 1 167 ? 17.881 -0.171 -18.745 1.00 68.88 167 ALA A N 1
ATOM 1290 C CA . ALA A 1 167 ? 18.550 -1.396 -18.325 1.00 68.88 167 ALA A CA 1
ATOM 1291 C C . ALA A 1 167 ? 19.643 -1.052 -17.304 1.00 68.88 167 ALA A C 1
ATOM 1293 O O . ALA A 1 167 ? 20.341 -0.053 -17.479 1.00 68.88 167 ALA A O 1
ATOM 1294 N N . ILE A 1 168 ? 19.767 -1.873 -16.261 1.00 62.72 168 ILE A N 1
ATOM 1295 C CA . ILE A 1 168 ? 20.922 -1.875 -15.353 1.00 62.72 168 ILE A CA 1
ATOM 1296 C C . ILE A 1 168 ? 21.773 -3.092 -15.692 1.00 62.72 168 ILE A C 1
ATOM 1298 O O . ILE A 1 168 ? 21.159 -4.157 -15.947 1.00 62.72 168 ILE A O 1
#

Secondary structure (DSSP, 8-state):
------EEETTSSS-SSEEEEEEEETTTEEEEEEEETTEEEEEE-SHHHHHHHT--GGGTTSEEEPPHHHHHHHGGGSHHHHHHHHHHTS--SHHHHTT-EEEEEEETTEEEEEEEEE-SS-EEEEEEETTTT--EEEEEETTEEEE---TT-EEE--PPPGGGEEP-

Foldseek 3Di:
DPPPQQWAFLQRPSVPFWAWFWDDDPQQAIKIWTTDPQKIKIAGQDPSNCVNVVHDPVRHRFIETDDSVVSVVCVCRRSNNVVVVLCVVQDPDPVQQVQWDWDWDQDPNFIWIWTWRDDPVKIKIWTFGPPPPRHTQWIDIPNDIDGTDRGPDIDGRDDDDPVRYDYD